Protein AF-A0A329S0Y2-F1 (afdb_monomer_lite)

Foldseek 3Di:
DVVVVVVVVVVVVVVVVVVVVVVVVVVVVVVVVVVVVVVVVVVVVVQLVVQLVVCVVVDPDSVCSSVVSVVVVVVVVVVVVVCVVVVNDDPDD

pLDDT: mean 76.43, std 8.75, range [55.62, 91.69]

Sequence (93 aa):
MSGSLVALGTYCGIFGALLAYCNLMQVGLTVVIATVAGLLVLGYALVLAGFCFIGRTLVRSPLEAPVAAIKLQLNICSTIARYVSRGFKTRFP

Structure (mmCIF, N/CA/C/O backbone):
data_AF-A0A329S0Y2-F1
#
_entry.id   AF-A0A329S0Y2-F1
#
loop_
_atom_site.group_PDB
_atom_site.id
_atom_site.type_symbol
_atom_site.label_atom_id
_atom_site.label_alt_id
_atom_site.label_comp_id
_atom_site.label_asym_id
_atom_site.label_entity_id
_atom_site.label_seq_id
_atom_site.pdbx_PDB_ins_code
_atom_site.Cartn_x
_atom_site.Cartn_y
_atom_site.Cartn_z
_atom_site.occupancy
_atom_site.B_iso_or_equiv
_atom_site.auth_seq_id
_atom_site.auth_comp_id
_atom_site.auth_asym_id
_atom_site.auth_atom_id
_atom_site.pdbx_PDB_model_num
ATOM 1 N N . MET A 1 1 ? -40.991 20.626 35.802 1.00 55.62 1 MET A N 1
ATOM 2 C CA . MET A 1 1 ? -40.319 20.936 34.516 1.00 55.62 1 MET A CA 1
ATOM 3 C C . MET A 1 1 ? -38.789 20.833 34.568 1.00 55.62 1 MET A C 1
ATOM 5 O O . MET A 1 1 ? -38.201 20.552 33.537 1.00 55.62 1 MET A O 1
ATOM 9 N N . SER A 1 2 ? -38.130 20.978 35.724 1.00 66.69 2 SER A N 1
ATOM 10 C CA . SER A 1 2 ? -36.658 20.921 35.846 1.00 66.69 2 SER A CA 1
ATOM 11 C C . SER A 1 2 ? -36.035 19.533 35.613 1.00 66.69 2 SER A C 1
ATOM 13 O O . SER A 1 2 ? -35.017 19.434 34.938 1.00 66.69 2 SER A O 1
ATOM 15 N N . GLY A 1 3 ? -36.648 18.450 36.104 1.00 70.75 3 GLY A N 1
ATOM 16 C CA . GLY A 1 3 ? -36.065 17.099 36.006 1.00 70.75 3 GLY A CA 1
ATOM 17 C C . GLY A 1 3 ? -35.920 16.556 34.577 1.00 70.75 3 GLY A C 1
ATOM 18 O O . GLY A 1 3 ? -34.968 15.844 34.280 1.00 70.75 3 GLY A O 1
ATOM 19 N N . SER A 1 4 ? -36.822 16.940 33.670 1.00 71.44 4 SER A N 1
ATOM 20 C CA . SER A 1 4 ? -36.794 16.489 32.270 1.00 71.44 4 SER A CA 1
ATOM 21 C C . SER A 1 4 ? -35.716 17.215 31.447 1.00 71.44 4 SER A C 1
ATOM 23 O O . SER A 1 4 ? -35.071 16.603 30.603 1.00 71.44 4 SER A O 1
ATOM 25 N N . LEU A 1 5 ? -35.444 18.487 31.766 1.00 74.25 5 LEU A N 1
ATOM 26 C CA . LEU A 1 5 ? -34.330 19.267 31.205 1.00 74.25 5 LEU A CA 1
ATOM 27 C C . LEU A 1 5 ? -32.965 18.736 31.661 1.00 74.25 5 LEU A C 1
ATOM 29 O O . LEU A 1 5 ? -32.048 18.629 30.851 1.00 74.25 5 LEU A O 1
ATOM 33 N N . VAL A 1 6 ? -32.845 18.359 32.938 1.00 77.25 6 VAL A N 1
ATOM 34 C CA . VAL A 1 6 ? -31.620 17.746 33.475 1.00 77.25 6 VAL A CA 1
ATOM 35 C C . VAL A 1 6 ? -31.363 16.387 32.822 1.00 77.25 6 VAL A C 1
ATOM 37 O O . VAL A 1 6 ? -30.237 16.129 32.411 1.00 77.25 6 VAL A O 1
ATOM 40 N N . ALA A 1 7 ? -32.403 15.562 32.656 1.00 78.06 7 ALA A N 1
ATOM 41 C CA . ALA A 1 7 ? -32.300 14.278 31.964 1.00 78.06 7 ALA A CA 1
ATOM 42 C C . ALA A 1 7 ? -31.889 14.439 30.488 1.00 78.06 7 ALA A C 1
ATOM 44 O O . ALA A 1 7 ? -31.014 13.729 30.003 1.00 78.06 7 ALA A O 1
ATOM 45 N N . LEU A 1 8 ? -32.468 15.408 29.771 1.00 81.56 8 LEU A N 1
ATOM 46 C CA . LEU A 1 8 ? -32.096 15.688 28.382 1.00 81.56 8 LEU A CA 1
ATOM 47 C C . LEU A 1 8 ? -30.626 16.127 28.262 1.00 81.56 8 LEU A C 1
ATOM 49 O O . LEU A 1 8 ? -29.915 15.676 27.364 1.00 81.56 8 LEU A O 1
ATOM 53 N N . GLY A 1 9 ? -30.156 16.962 29.195 1.00 82.75 9 GLY A N 1
ATOM 54 C CA . GLY A 1 9 ? -28.763 17.403 29.258 1.00 82.75 9 GLY A CA 1
ATOM 55 C C . GLY A 1 9 ? -27.780 16.253 29.487 1.00 82.75 9 GLY A C 1
ATOM 56 O O . GLY A 1 9 ? -26.764 16.172 28.795 1.00 82.75 9 GLY A O 1
ATOM 57 N N . THR A 1 10 ? -28.091 15.323 30.395 1.00 84.50 10 THR A N 1
ATOM 58 C CA . THR A 1 10 ? -27.248 14.141 30.625 1.00 84.50 10 THR A CA 1
ATOM 59 C C . THR A 1 10 ? -27.229 13.201 29.424 1.00 84.50 10 THR A C 1
ATOM 61 O O . THR A 1 10 ? -26.148 12.750 29.044 1.00 84.50 10 THR A O 1
ATOM 64 N N . TYR A 1 11 ? -28.365 12.951 28.764 1.00 86.50 11 TYR A N 1
ATOM 65 C CA . TYR A 1 11 ? -28.386 12.117 27.555 1.00 86.50 11 TYR A CA 1
ATOM 66 C C . TYR A 1 11 ? -27.586 12.735 26.403 1.00 86.50 11 TYR A C 1
ATOM 68 O O . TYR A 1 11 ? -26.792 12.031 25.777 1.00 86.50 11 TYR A O 1
ATOM 76 N N . CYS A 1 12 ? -27.722 14.043 26.160 1.00 85.00 12 CYS A N 1
ATOM 77 C CA . CYS A 1 12 ? -26.923 14.748 25.154 1.00 85.00 12 CYS A CA 1
ATOM 78 C C . CYS A 1 12 ? -25.423 14.715 25.471 1.00 85.00 12 CYS A C 1
ATOM 80 O O . CYS A 1 12 ? -24.615 14.509 24.567 1.00 85.00 12 CYS A O 1
ATOM 82 N N . GLY A 1 13 ? -25.038 14.874 26.741 1.00 84.88 13 GLY A N 1
ATOM 83 C CA . GLY A 1 13 ? -23.637 14.793 27.159 1.00 84.88 13 GLY A CA 1
ATOM 84 C C . GLY A 1 13 ? -23.021 13.416 26.899 1.00 84.88 13 GLY A C 1
ATOM 85 O O . GLY A 1 13 ? -21.931 13.322 26.337 1.00 84.88 13 GLY A O 1
ATOM 86 N N . ILE A 1 14 ? -23.745 12.343 27.238 1.00 87.56 14 ILE A N 1
ATOM 87 C CA . ILE A 1 14 ? -23.296 10.960 27.012 1.00 87.56 14 ILE A CA 1
ATOM 88 C C . ILE A 1 14 ? -23.183 10.665 25.511 1.00 87.56 14 ILE A C 1
ATOM 90 O O . ILE A 1 14 ? -22.171 10.123 25.066 1.00 87.56 14 ILE A O 1
ATOM 94 N N . PHE A 1 15 ? -24.180 11.062 24.715 1.00 83.38 15 PHE A N 1
ATOM 95 C CA . PHE A 1 15 ? -24.137 10.890 23.260 1.00 83.38 15 PHE A CA 1
ATOM 96 C C . PHE A 1 15 ? -22.997 11.679 22.611 1.00 83.38 15 PHE A C 1
ATOM 98 O O . PHE A 1 15 ? -22.312 11.153 21.736 1.00 83.38 15 PHE A O 1
ATOM 105 N N . GLY A 1 16 ? -22.754 12.914 23.057 1.00 83.12 16 GLY A N 1
ATOM 106 C CA . GLY A 1 16 ? -21.649 13.740 22.572 1.00 83.12 16 GLY A CA 1
ATOM 107 C C . GLY A 1 16 ? -20.280 13.133 22.887 1.00 83.12 16 GLY A C 1
ATOM 108 O O . GLY A 1 16 ? -19.423 13.064 22.007 1.00 83.12 16 GLY A O 1
ATOM 109 N N . ALA A 1 17 ? -20.089 12.626 24.109 1.00 85.19 17 ALA A N 1
ATOM 110 C CA . ALA A 1 17 ? -18.859 11.942 24.504 1.00 85.19 17 ALA A CA 1
ATOM 111 C C . ALA A 1 17 ? -18.625 10.660 23.685 1.00 85.19 17 ALA A C 1
ATOM 113 O O . ALA A 1 17 ? -17.506 10.409 23.235 1.00 85.19 17 ALA A O 1
ATOM 114 N N . LEU A 1 18 ? -19.685 9.884 23.434 1.00 84.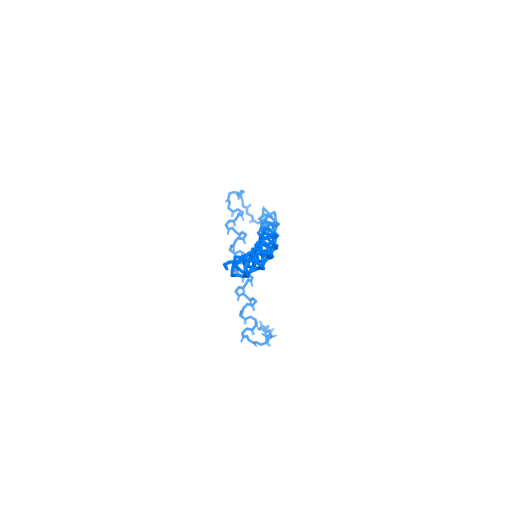00 18 LEU A N 1
ATOM 115 C CA . LEU A 1 18 ? -19.614 8.682 22.607 1.00 84.00 18 LEU A CA 1
ATOM 116 C C . LEU A 1 18 ? -19.257 9.017 21.151 1.00 84.00 18 LEU A C 1
ATOM 118 O O . LEU A 1 18 ? -18.375 8.379 20.580 1.00 84.00 18 LEU A O 1
ATOM 122 N N . LEU A 1 19 ? -19.871 10.052 20.567 1.00 80.31 19 LEU A N 1
ATOM 123 C CA . LEU A 1 19 ? -19.534 10.513 19.216 1.00 80.31 19 LEU A CA 1
ATOM 124 C C . LEU A 1 19 ? -18.080 10.984 19.115 1.00 80.31 19 LEU A C 1
ATOM 126 O O . LEU A 1 19 ? -17.397 10.652 18.148 1.00 80.31 19 LEU A O 1
ATOM 130 N N . ALA A 1 20 ? -17.596 11.739 20.104 1.00 78.88 20 ALA A N 1
ATOM 131 C CA . ALA A 1 20 ? -16.213 12.205 20.141 1.00 78.88 20 ALA A CA 1
ATOM 132 C C . ALA A 1 20 ? -15.224 11.031 20.213 1.00 78.88 20 ALA A C 1
ATOM 134 O O . ALA A 1 20 ? -14.232 11.019 19.484 1.00 78.88 20 ALA A O 1
ATOM 135 N N . TYR A 1 21 ? -15.527 10.014 21.026 1.00 79.62 21 TYR A N 1
ATOM 136 C CA . TYR A 1 21 ? -14.739 8.785 21.112 1.00 79.62 21 TYR A CA 1
ATOM 137 C C . TYR A 1 21 ? -14.731 8.003 19.790 1.00 79.62 21 TYR A C 1
ATOM 139 O O . TYR A 1 21 ? -13.668 7.601 19.316 1.00 79.62 21 TYR A O 1
ATOM 147 N N . CYS A 1 22 ? -15.893 7.836 19.151 1.00 76.81 22 CYS A N 1
ATOM 148 C CA . CYS A 1 22 ? -15.995 7.185 17.844 1.00 76.81 22 CYS A CA 1
ATOM 149 C C . CYS A 1 22 ? -15.209 7.938 16.761 1.00 76.81 22 CYS A C 1
ATOM 151 O O . CYS A 1 22 ? -14.512 7.303 15.974 1.00 76.81 22 CYS A O 1
ATOM 153 N N . ASN A 1 23 ? -15.254 9.273 16.752 1.00 78.75 23 ASN A N 1
ATOM 154 C CA . ASN A 1 23 ? -14.462 10.088 15.828 1.00 78.75 23 ASN A CA 1
ATOM 155 C C . ASN A 1 23 ? -12.957 9.922 16.069 1.00 78.75 23 ASN A C 1
ATOM 157 O O . ASN A 1 23 ? -12.200 9.757 15.118 1.00 78.75 23 ASN A O 1
ATOM 161 N N . LEU A 1 24 ? -12.518 9.907 17.331 1.00 76.69 24 LEU A N 1
ATOM 162 C CA . LEU A 1 24 ? -11.123 9.639 17.696 1.00 76.69 24 LEU A CA 1
ATOM 163 C C . LEU A 1 24 ? -10.657 8.265 17.197 1.00 76.69 24 LEU A C 1
ATOM 165 O O . LEU A 1 24 ? -9.573 8.153 16.625 1.00 76.69 24 LEU A O 1
ATOM 169 N N . MET A 1 25 ? -11.494 7.236 17.347 1.00 76.69 25 MET A N 1
ATOM 170 C CA . MET A 1 25 ? -11.214 5.896 16.825 1.00 76.69 25 MET A CA 1
ATOM 171 C C . MET A 1 25 ? -11.200 5.851 15.296 1.00 76.69 25 MET A C 1
ATOM 173 O O . MET A 1 25 ? -10.343 5.192 14.712 1.00 76.69 25 MET A O 1
ATOM 177 N N . GLN A 1 26 ? -12.099 6.575 14.630 1.00 79.38 26 GLN A N 1
ATOM 178 C CA . GLN A 1 26 ? -12.137 6.661 13.172 1.00 79.38 26 GLN A CA 1
ATOM 179 C C . GLN A 1 26 ? -10.908 7.395 12.617 1.00 79.38 26 GLN A C 1
ATOM 181 O O . GLN A 1 26 ? -10.315 6.944 11.635 1.00 79.38 26 GLN A O 1
ATOM 186 N N . VAL A 1 27 ? -10.467 8.476 13.264 1.00 80.00 27 VAL A N 1
ATOM 187 C CA . VAL A 1 27 ? -9.215 9.171 12.927 1.00 80.00 27 VAL A CA 1
ATOM 188 C C . VAL A 1 27 ? -8.013 8.254 13.162 1.00 80.00 27 VAL A C 1
ATOM 190 O O . VAL A 1 27 ? -7.169 8.117 12.283 1.00 80.00 27 VAL A O 1
ATOM 193 N N . GLY A 1 28 ? -7.956 7.546 14.293 1.00 77.50 28 GLY A N 1
ATOM 194 C CA . GLY A 1 28 ? -6.895 6.570 14.555 1.00 77.50 28 GLY A CA 1
ATOM 195 C C . GLY A 1 28 ? -6.835 5.470 13.490 1.00 77.50 28 GLY A C 1
ATOM 196 O O . GLY A 1 28 ? -5.777 5.210 12.920 1.00 77.50 28 GLY A O 1
ATOM 197 N N . LEU A 1 29 ? -7.981 4.873 13.157 1.00 79.81 29 LEU A N 1
ATOM 198 C CA . LEU A 1 29 ? -8.082 3.824 12.144 1.00 79.81 29 LEU A CA 1
ATOM 199 C C . LEU A 1 29 ? -7.679 4.330 10.754 1.00 79.81 29 LEU A C 1
ATOM 201 O O . LEU A 1 29 ? -6.923 3.665 10.052 1.00 79.81 29 LEU A O 1
ATOM 205 N N . THR A 1 30 ? -8.157 5.509 10.353 1.00 82.31 30 THR A N 1
ATOM 206 C CA . THR A 1 30 ? -7.815 6.102 9.050 1.00 82.31 30 THR A CA 1
ATOM 207 C C . THR A 1 30 ? -6.332 6.429 8.943 1.00 82.31 30 THR A C 1
ATOM 209 O O . THR A 1 30 ? -5.733 6.142 7.908 1.00 82.31 30 THR A O 1
ATOM 212 N N . VAL A 1 31 ? -5.708 6.937 10.009 1.00 85.19 31 VAL A N 1
ATOM 213 C CA . VAL A 1 31 ? -4.256 7.161 10.061 1.00 85.19 31 VAL A CA 1
ATOM 214 C C . VAL A 1 31 ? -3.497 5.840 9.935 1.00 85.19 31 VAL A C 1
ATOM 216 O O . VAL A 1 31 ? -2.555 5.749 9.148 1.00 85.19 31 VAL A O 1
ATOM 219 N N . VAL A 1 32 ? -3.913 4.789 10.646 1.00 83.69 32 VAL A N 1
ATOM 220 C CA . VAL A 1 32 ? -3.281 3.463 10.541 1.00 83.69 32 VAL A CA 1
ATOM 221 C C . VAL A 1 32 ? -3.415 2.900 9.124 1.00 83.69 32 VAL A C 1
ATOM 223 O O . VAL A 1 32 ? -2.429 2.460 8.541 1.00 83.69 32 VAL A O 1
ATOM 226 N N . ILE A 1 33 ? -4.601 2.963 8.518 1.00 87.50 33 ILE A N 1
ATOM 227 C CA . ILE A 1 33 ? -4.805 2.481 7.145 1.00 87.50 33 ILE A CA 1
ATOM 228 C C . ILE A 1 33 ? -3.956 3.289 6.157 1.00 87.50 33 ILE A C 1
ATOM 230 O O . ILE A 1 33 ? -3.295 2.701 5.304 1.00 87.50 33 ILE A O 1
ATOM 234 N N . ALA A 1 34 ? -3.935 4.618 6.278 1.00 87.75 34 ALA A N 1
ATOM 235 C CA . ALA A 1 34 ? -3.174 5.485 5.384 1.00 87.75 34 ALA A CA 1
ATOM 236 C C . ALA A 1 34 ? -1.661 5.257 5.507 1.00 87.75 34 ALA A C 1
ATOM 238 O O . ALA A 1 34 ? -0.963 5.196 4.497 1.00 87.75 34 ALA A O 1
ATOM 239 N N . THR A 1 35 ? -1.152 5.087 6.729 1.00 88.31 35 THR A N 1
ATOM 240 C CA . THR A 1 35 ? 0.270 4.800 6.973 1.00 88.31 35 THR A CA 1
ATOM 241 C C . THR A 1 35 ? 0.663 3.431 6.433 1.00 88.31 35 THR A C 1
ATOM 243 O O . THR A 1 35 ? 1.658 3.329 5.719 1.00 88.31 35 THR A O 1
ATOM 246 N N . VAL A 1 36 ? -0.139 2.393 6.683 1.00 91.25 36 VAL A N 1
ATOM 247 C CA . VAL A 1 36 ? 0.094 1.050 6.136 1.00 91.25 36 VAL A CA 1
ATOM 248 C C . VAL A 1 36 ? 0.046 1.073 4.607 1.00 91.25 36 VAL A C 1
ATOM 250 O O . VAL A 1 36 ? 0.981 0.600 3.964 1.00 91.25 36 VAL A O 1
ATOM 253 N N . ALA A 1 37 ? -0.982 1.676 4.006 1.00 89.69 37 ALA A N 1
ATOM 254 C CA . ALA A 1 37 ? -1.087 1.807 2.554 1.00 89.69 37 ALA A CA 1
ATOM 255 C C . ALA A 1 37 ? 0.103 2.583 1.962 1.00 89.69 37 ALA A C 1
ATOM 257 O O . ALA A 1 37 ? 0.680 2.155 0.964 1.00 89.69 37 ALA A O 1
ATOM 258 N N . GLY A 1 38 ? 0.520 3.677 2.606 1.00 91.12 38 GLY A N 1
ATOM 259 C CA . GLY A 1 38 ? 1.695 4.454 2.214 1.00 91.12 38 GLY A CA 1
ATOM 260 C C . GLY A 1 38 ? 2.986 3.633 2.253 1.00 91.12 38 GLY A C 1
ATOM 261 O O . GLY A 1 38 ? 3.758 3.664 1.296 1.00 91.12 38 GLY A O 1
ATOM 262 N N . LEU A 1 39 ? 3.194 2.842 3.310 1.00 91.69 39 LEU A N 1
ATOM 263 C CA . LEU A 1 39 ? 4.338 1.934 3.429 1.00 91.69 39 LEU A CA 1
ATOM 264 C C . LEU A 1 39 ? 4.325 0.843 2.353 1.00 91.69 39 LEU A C 1
ATOM 266 O O . LEU A 1 39 ? 5.369 0.556 1.771 1.00 91.69 39 LEU A O 1
ATOM 270 N N . LEU A 1 40 ? 3.159 0.266 2.049 1.00 88.38 40 LEU A N 1
ATOM 271 C CA . LEU A 1 40 ? 3.011 -0.711 0.968 1.00 88.38 40 LEU A CA 1
ATOM 272 C C . LEU A 1 40 ? 3.366 -0.107 -0.396 1.00 88.38 40 LEU A C 1
ATOM 274 O O . LEU A 1 40 ? 4.116 -0.716 -1.158 1.00 88.38 40 LEU A O 1
ATOM 278 N N . VAL A 1 41 ? 2.867 1.096 -0.694 1.00 87.62 41 VAL A N 1
ATOM 279 C CA . VAL A 1 41 ? 3.153 1.793 -1.956 1.00 87.62 41 VAL A CA 1
ATOM 280 C C . VAL A 1 41 ? 4.638 2.142 -2.066 1.00 87.62 41 VAL A C 1
ATOM 282 O O . VAL A 1 41 ? 5.248 1.879 -3.103 1.00 87.62 41 VAL A O 1
ATOM 285 N N . LEU A 1 42 ? 5.243 2.674 -1.000 1.00 87.25 42 LEU A N 1
ATOM 286 C CA . LEU A 1 42 ? 6.678 2.972 -0.960 1.00 87.25 42 LEU A CA 1
ATOM 287 C C . LEU A 1 42 ? 7.526 1.709 -1.124 1.00 87.25 42 LEU A C 1
ATOM 289 O O . LEU A 1 42 ? 8.465 1.702 -1.918 1.00 87.25 42 LEU A O 1
ATOM 293 N N . GLY A 1 43 ? 7.176 0.631 -0.421 1.00 87.25 43 GLY A N 1
ATOM 294 C CA . GLY A 1 43 ? 7.848 -0.660 -0.542 1.00 87.25 43 GLY A CA 1
ATOM 295 C C . GLY A 1 43 ? 7.778 -1.204 -1.967 1.00 87.25 43 GLY A C 1
ATOM 296 O O . GLY A 1 43 ? 8.798 -1.600 -2.529 1.00 87.25 43 GLY A O 1
ATOM 297 N N . TYR A 1 44 ? 6.603 -1.150 -2.595 1.00 79.56 44 TYR A N 1
ATOM 298 C CA . TYR A 1 44 ? 6.439 -1.554 -3.989 1.00 79.56 44 TYR A CA 1
ATOM 299 C C . TYR A 1 44 ? 7.275 -0.692 -4.947 1.00 79.56 44 TYR A C 1
ATOM 301 O O . TYR A 1 44 ? 7.956 -1.233 -5.820 1.00 79.56 44 TYR A O 1
ATOM 309 N N . ALA A 1 45 ? 7.283 0.632 -4.765 1.00 78.62 45 ALA A N 1
ATOM 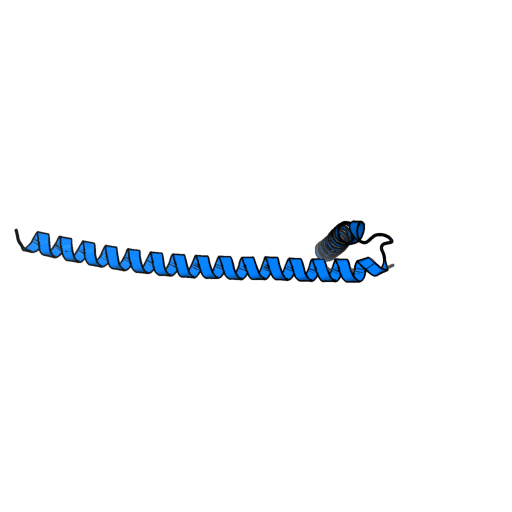310 C CA . ALA A 1 45 ? 8.074 1.548 -5.583 1.00 78.62 45 ALA A CA 1
ATOM 311 C C . ALA A 1 45 ? 9.585 1.285 -5.459 1.00 78.62 45 ALA A C 1
ATOM 313 O O . ALA A 1 45 ? 10.287 1.273 -6.468 1.00 78.62 45 ALA A O 1
ATOM 314 N N . LEU A 1 46 ? 10.078 1.011 -4.246 1.00 82.69 46 LEU A N 1
ATOM 315 C CA . LEU A 1 46 ? 11.469 0.627 -3.983 1.00 82.69 46 LEU A CA 1
ATOM 316 C C . LEU A 1 46 ? 11.841 -0.688 -4.671 1.00 82.69 46 LEU A C 1
ATOM 318 O O . LEU A 1 46 ? 12.880 -0.770 -5.325 1.00 82.69 46 LEU A O 1
ATOM 322 N N . VAL A 1 47 ? 10.985 -1.706 -4.564 1.00 80.94 47 VAL A N 1
ATOM 323 C CA . VAL A 1 47 ? 11.195 -2.996 -5.231 1.00 80.94 47 VAL A CA 1
ATOM 324 C C . VAL A 1 47 ? 11.222 -2.808 -6.748 1.00 80.94 47 VAL A C 1
ATOM 326 O O . VAL A 1 47 ? 12.137 -3.297 -7.407 1.00 80.94 47 VAL A O 1
ATOM 329 N N . LEU A 1 48 ? 10.272 -2.054 -7.307 1.00 75.75 48 LEU A N 1
ATOM 330 C CA . LEU A 1 48 ? 10.236 -1.736 -8.733 1.00 75.75 48 LEU A CA 1
ATOM 331 C C . LEU A 1 48 ? 11.500 -0.985 -9.175 1.00 75.75 48 LEU A C 1
ATOM 333 O O . LEU A 1 48 ? 12.096 -1.348 -10.185 1.00 75.75 48 LEU A O 1
ATOM 337 N N . ALA A 1 49 ? 11.952 0.007 -8.405 1.00 73.69 49 ALA A N 1
ATOM 338 C CA . ALA A 1 49 ? 13.190 0.731 -8.678 1.00 73.69 49 ALA A CA 1
ATOM 339 C C . ALA A 1 49 ? 14.418 -0.195 -8.646 1.00 73.69 49 ALA A C 1
ATOM 341 O O . ALA A 1 49 ? 15.265 -0.113 -9.536 1.00 73.69 49 ALA A O 1
ATOM 342 N N . GLY A 1 50 ? 14.488 -1.121 -7.684 1.00 75.81 50 GLY A N 1
ATOM 343 C CA . GLY A 1 50 ? 15.529 -2.148 -7.619 1.00 75.81 50 GLY A CA 1
ATOM 344 C C . GLY A 1 50 ? 15.525 -3.065 -8.845 1.00 75.81 50 GLY A C 1
ATOM 345 O O . GLY A 1 50 ? 16.571 -3.294 -9.453 1.00 75.81 50 GLY A O 1
ATOM 346 N N . PHE A 1 51 ? 14.349 -3.525 -9.279 1.00 72.44 51 PHE A N 1
ATOM 347 C CA . PHE A 1 51 ? 14.214 -4.322 -10.501 1.00 72.44 51 PHE A CA 1
ATOM 348 C C . PHE A 1 51 ? 14.575 -3.534 -11.765 1.00 72.44 51 PHE A C 1
ATOM 350 O O . PHE A 1 51 ? 15.237 -4.085 -12.643 1.00 72.44 51 PHE A O 1
ATOM 357 N N . CYS A 1 52 ? 14.213 -2.253 -11.858 1.00 71.06 52 CYS A N 1
ATOM 358 C CA . CYS A 1 52 ? 14.651 -1.373 -12.943 1.00 71.06 52 CYS A CA 1
ATOM 359 C C . CYS A 1 52 ? 16.174 -1.198 -12.950 1.00 71.06 52 CYS A C 1
ATOM 361 O O . CYS A 1 52 ? 16.785 -1.207 -14.017 1.00 71.06 52 CYS A O 1
ATOM 363 N N . PHE A 1 53 ? 16.798 -1.060 -11.776 1.00 72.00 53 PHE A N 1
ATOM 364 C CA . PHE A 1 53 ? 18.247 -0.919 -11.646 1.00 72.00 53 PHE A CA 1
ATOM 365 C C . PHE A 1 53 ? 18.985 -2.184 -12.101 1.00 72.00 53 PHE A C 1
ATOM 367 O O . PHE A 1 53 ? 19.912 -2.092 -12.903 1.00 72.00 53 PHE A O 1
ATOM 374 N N . ILE A 1 54 ? 18.533 -3.365 -11.670 1.00 69.75 54 ILE A N 1
ATOM 375 C CA . ILE A 1 54 ? 19.084 -4.652 -12.124 1.00 69.75 54 ILE A CA 1
ATOM 376 C C . ILE A 1 54 ? 18.837 -4.828 -13.629 1.00 69.75 54 ILE A C 1
ATOM 378 O O . ILE A 1 54 ? 19.759 -5.129 -14.388 1.00 69.75 54 ILE A O 1
ATOM 382 N N . GLY A 1 55 ? 17.608 -4.562 -14.078 1.00 63.44 55 GLY A N 1
ATOM 383 C CA . GLY A 1 55 ? 17.192 -4.647 -15.475 1.00 63.44 55 GLY A CA 1
ATOM 384 C C . GLY A 1 55 ? 17.954 -3.701 -16.402 1.00 63.44 55 GLY A C 1
ATOM 385 O O . GLY A 1 55 ? 18.127 -4.020 -17.572 1.00 63.44 55 GLY A O 1
ATOM 386 N N . ARG A 1 56 ? 18.509 -2.594 -15.895 1.00 62.66 56 ARG A N 1
ATOM 387 C CA . ARG A 1 56 ? 19.371 -1.690 -16.672 1.00 62.66 56 ARG A CA 1
ATOM 388 C C . ARG A 1 56 ? 20.596 -2.397 -17.258 1.00 62.66 56 ARG A C 1
ATOM 390 O O . ARG A 1 56 ? 21.081 -1.977 -18.300 1.00 62.66 56 ARG A O 1
ATOM 397 N N . THR A 1 57 ? 21.078 -3.469 -16.629 1.00 63.84 57 THR A N 1
ATOM 398 C CA . THR A 1 57 ? 22.185 -4.274 -17.176 1.00 63.84 57 THR A CA 1
ATOM 399 C C . THR A 1 57 ? 21.747 -5.205 -18.313 1.00 63.84 57 THR A C 1
ATOM 401 O O . THR A 1 57 ? 22.579 -5.625 -19.111 1.00 63.84 57 THR A O 1
ATOM 404 N N . LEU A 1 58 ? 20.44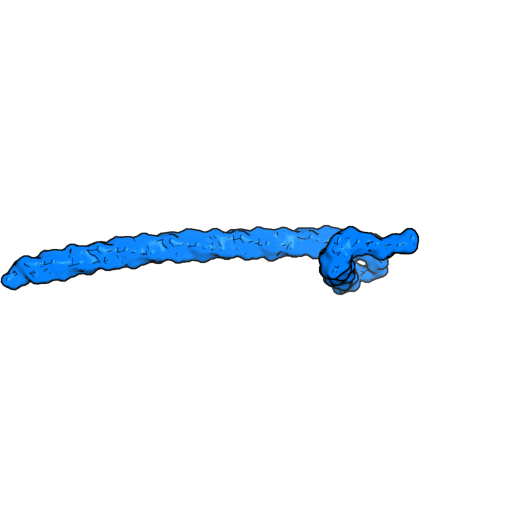5 -5.492 -18.424 1.00 59.56 58 LEU A N 1
ATOM 405 C CA . LEU A 1 58 ? 19.865 -6.368 -19.445 1.00 59.56 58 LEU A CA 1
ATOM 406 C C . LEU A 1 58 ? 19.251 -5.610 -20.632 1.00 59.56 58 LEU A C 1
ATOM 408 O O . LEU A 1 58 ? 18.936 -6.232 -21.645 1.00 59.56 58 LEU A O 1
ATOM 412 N N . VAL A 1 59 ? 19.044 -4.295 -20.524 1.00 60.41 59 VAL A N 1
ATOM 413 C CA . VAL A 1 59 ? 18.255 -3.520 -21.492 1.00 60.41 59 VAL A CA 1
ATOM 414 C C . VAL A 1 59 ? 19.103 -2.418 -22.129 1.00 60.41 59 VAL A C 1
ATOM 416 O O . VAL A 1 59 ? 19.834 -1.699 -21.454 1.00 60.41 59 VAL A O 1
ATOM 419 N N . ARG A 1 60 ? 18.997 -2.274 -23.456 1.00 64.19 60 ARG A N 1
ATOM 420 C CA . ARG A 1 60 ? 19.814 -1.355 -24.272 1.00 64.19 60 ARG A CA 1
ATOM 421 C C . ARG A 1 60 ? 19.402 0.118 -24.135 1.00 64.19 60 ARG A C 1
ATOM 423 O O . ARG A 1 60 ? 20.199 0.996 -24.453 1.00 64.19 60 ARG A O 1
ATOM 430 N N . SER A 1 61 ? 18.178 0.385 -23.670 1.00 61.12 61 SER A N 1
ATOM 431 C CA . SER A 1 61 ? 17.604 1.725 -23.503 1.00 61.12 61 SER A CA 1
ATOM 432 C C . SER A 1 61 ? 16.971 1.903 -22.110 1.00 61.12 61 SER A C 1
ATOM 434 O O . SER A 1 61 ? 16.189 1.053 -21.679 1.00 61.12 61 SER A O 1
ATOM 436 N N . PRO A 1 62 ? 17.245 3.011 -21.391 1.00 60.28 62 PRO A N 1
ATOM 437 C CA . PRO A 1 62 ? 16.725 3.247 -20.038 1.00 60.28 62 PRO A CA 1
ATOM 438 C C . PRO A 1 62 ? 15.200 3.431 -19.984 1.00 60.28 62 PRO A C 1
ATOM 440 O O . PRO A 1 62 ? 14.600 3.232 -18.932 1.00 60.28 62 PRO A O 1
ATOM 443 N N . LEU A 1 63 ? 14.565 3.773 -21.109 1.00 63.66 63 LEU A N 1
ATOM 444 C CA . LEU A 1 63 ? 13.110 3.928 -21.226 1.00 63.66 63 LEU A CA 1
ATOM 445 C C . LEU A 1 63 ? 12.363 2.584 -21.231 1.00 63.66 63 LEU A C 1
ATOM 447 O O . LEU A 1 63 ? 11.191 2.526 -20.871 1.00 63.66 63 LEU A O 1
ATOM 451 N N . GLU A 1 64 ? 13.039 1.494 -21.594 1.00 65.38 64 GLU A N 1
ATOM 452 C CA . GLU A 1 64 ? 12.459 0.145 -21.626 1.00 65.38 64 GLU A CA 1
ATOM 453 C C . GLU A 1 64 ? 12.618 -0.599 -20.289 1.00 65.38 64 GLU A C 1
ATOM 455 O O . GLU A 1 64 ? 11.904 -1.569 -20.025 1.00 65.38 64 GLU A O 1
ATOM 460 N N . ALA A 1 65 ? 13.513 -0.124 -19.415 1.00 64.31 65 ALA A N 1
ATOM 461 C CA . ALA A 1 65 ? 13.780 -0.699 -18.098 1.00 64.31 65 ALA A CA 1
ATOM 462 C C . ALA A 1 65 ? 12.525 -0.889 -17.214 1.00 64.31 65 ALA A C 1
ATOM 464 O O . ALA A 1 65 ? 12.378 -1.982 -16.662 1.00 64.31 65 ALA A O 1
ATOM 465 N N . PRO A 1 66 ? 11.583 0.075 -17.094 1.00 63.19 66 PRO A N 1
ATOM 466 C CA . PRO A 1 66 ? 10.379 -0.128 -16.283 1.00 63.19 66 PRO A CA 1
ATOM 467 C C . PRO A 1 66 ? 9.428 -1.173 -16.874 1.00 63.19 66 PRO A C 1
ATOM 469 O O . PRO A 1 66 ? 8.853 -1.974 -16.139 1.00 63.19 66 PRO A O 1
ATOM 472 N N . VAL A 1 67 ? 9.298 -1.231 -18.201 1.00 68.88 67 VAL A N 1
ATOM 473 C CA . VAL A 1 67 ? 8.453 -2.230 -18.875 1.00 68.88 67 VAL A CA 1
ATOM 474 C C . VAL A 1 67 ? 9.047 -3.630 -18.710 1.00 68.88 67 VAL A C 1
ATOM 476 O O . VAL A 1 67 ? 8.320 -4.590 -18.443 1.00 68.88 67 VAL A O 1
ATOM 479 N N . ALA A 1 68 ? 10.371 -3.751 -18.826 1.00 66.31 68 ALA A N 1
ATOM 480 C CA . ALA A 1 68 ? 11.087 -4.996 -18.580 1.00 66.31 68 ALA A CA 1
ATOM 481 C C . ALA A 1 68 ? 10.968 -5.445 -17.113 1.00 66.31 68 ALA A C 1
ATOM 483 O O . ALA A 1 68 ? 10.711 -6.621 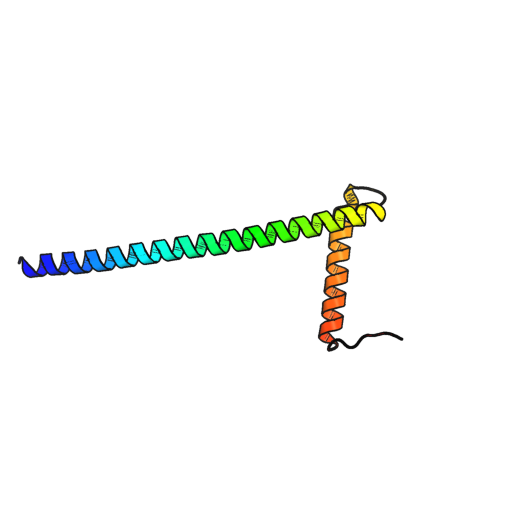-16.862 1.00 66.31 68 ALA A O 1
ATOM 484 N N . ALA A 1 69 ? 11.071 -4.519 -16.154 1.00 69.56 69 ALA A N 1
ATOM 485 C CA . ALA A 1 69 ? 10.909 -4.805 -14.729 1.00 69.56 69 ALA A CA 1
ATOM 486 C C . ALA A 1 69 ? 9.501 -5.327 -14.395 1.00 69.56 69 ALA A C 1
ATOM 488 O O . ALA A 1 69 ? 9.379 -6.364 -13.744 1.00 69.56 69 ALA A O 1
ATOM 489 N N . ILE A 1 70 ? 8.443 -4.683 -14.905 1.00 71.75 70 ILE A N 1
ATOM 490 C CA . ILE A 1 70 ? 7.052 -5.134 -14.709 1.00 71.75 70 ILE A CA 1
ATOM 491 C C . ILE A 1 70 ? 6.843 -6.529 -15.314 1.00 71.75 70 ILE A C 1
ATOM 493 O O . ILE A 1 70 ? 6.263 -7.408 -14.674 1.00 71.75 70 ILE A O 1
ATOM 497 N N . LYS A 1 71 ? 7.351 -6.771 -16.531 1.00 74.25 71 LYS A N 1
ATOM 498 C CA . LYS A 1 71 ? 7.283 -8.100 -17.162 1.00 74.25 71 LYS A CA 1
ATOM 499 C C . LYS A 1 71 ? 8.007 -9.159 -16.333 1.00 74.25 71 LYS A C 1
ATOM 501 O O . LYS A 1 71 ? 7.485 -10.262 -16.180 1.00 74.25 71 LYS A O 1
ATOM 506 N N . LEU A 1 72 ? 9.177 -8.834 -15.781 1.00 71.69 72 LEU A N 1
ATOM 507 C CA . LEU A 1 72 ? 9.947 -9.746 -14.937 1.00 71.69 72 LEU A CA 1
ATOM 508 C C . LEU A 1 72 ? 9.190 -10.079 -13.643 1.00 71.69 72 LEU A C 1
ATOM 510 O O . LEU A 1 72 ? 9.069 -11.252 -13.295 1.00 71.69 72 LEU A O 1
ATOM 514 N N . GLN A 1 73 ? 8.614 -9.074 -12.978 1.00 75.56 73 GLN A N 1
ATOM 515 C CA . GLN A 1 73 ? 7.797 -9.257 -11.774 1.00 75.56 73 GLN A CA 1
ATOM 516 C C . GLN A 1 73 ? 6.570 -10.138 -12.039 1.00 75.56 73 GLN A C 1
ATOM 518 O O . GLN A 1 73 ? 6.323 -11.085 -11.294 1.00 75.56 73 GLN A O 1
ATOM 523 N N . LEU A 1 74 ? 5.836 -9.891 -13.130 1.00 77.44 74 LEU A N 1
ATOM 524 C CA . LEU A 1 74 ? 4.693 -10.721 -13.526 1.00 77.44 74 LEU A CA 1
ATOM 525 C C . LEU A 1 74 ? 5.112 -12.164 -13.826 1.00 77.44 74 LEU A C 1
ATOM 527 O O . LEU A 1 74 ? 4.421 -13.103 -13.426 1.00 77.44 74 LEU A O 1
ATOM 531 N N . ASN A 1 75 ? 6.254 -12.359 -14.487 1.00 79.06 75 ASN A N 1
ATOM 532 C CA . ASN A 1 75 ? 6.747 -13.691 -14.816 1.00 79.06 75 ASN A CA 1
ATOM 533 C C . ASN A 1 75 ? 7.140 -14.476 -13.551 1.00 79.06 75 ASN A C 1
ATOM 535 O O . ASN A 1 75 ? 6.735 -15.632 -13.390 1.00 79.06 75 ASN A O 1
ATOM 539 N N . ILE A 1 76 ? 7.831 -13.829 -12.604 1.00 79.25 76 ILE A N 1
ATOM 540 C CA . ILE A 1 76 ? 8.164 -14.400 -11.290 1.00 79.25 76 ILE A CA 1
ATOM 541 C C . ILE A 1 76 ? 6.884 -14.751 -10.521 1.00 79.25 76 ILE A C 1
ATOM 543 O O . ILE A 1 76 ? 6.729 -15.894 -10.092 1.00 79.25 76 ILE A O 1
ATOM 547 N N . CYS A 1 77 ? 5.926 -13.824 -10.419 1.00 80.19 77 CYS A N 1
ATOM 548 C CA . CYS A 1 77 ? 4.639 -14.074 -9.765 1.00 80.19 77 CYS A CA 1
ATOM 549 C C . CYS A 1 77 ? 3.889 -15.253 -10.392 1.00 80.19 77 CYS A C 1
ATOM 551 O O . CYS A 1 77 ? 3.403 -16.126 -9.677 1.00 80.19 77 CYS A O 1
ATOM 553 N N . SER A 1 78 ? 3.831 -15.328 -11.724 1.00 77.19 78 SER A N 1
ATOM 554 C CA . SER A 1 78 ? 3.168 -16.433 -12.424 1.00 77.19 78 SER A CA 1
ATOM 555 C C . SER A 1 78 ? 3.855 -17.780 -12.174 1.00 77.19 78 SER A C 1
ATOM 557 O O . SER A 1 78 ? 3.190 -18.810 -12.044 1.00 77.19 78 SER A O 1
ATOM 559 N N . THR A 1 79 ? 5.185 -17.771 -12.049 1.00 78.25 79 THR A N 1
ATOM 560 C CA . THR A 1 79 ? 5.988 -18.962 -11.762 1.00 78.25 79 THR A CA 1
ATOM 561 C C . THR A 1 79 ? 5.738 -19.442 -10.339 1.00 78.25 79 THR A C 1
ATOM 563 O O . THR A 1 79 ? 5.481 -20.628 -10.139 1.00 78.25 79 THR A O 1
ATOM 566 N N . ILE A 1 80 ? 5.714 -18.527 -9.367 1.00 79.88 80 ILE A N 1
ATOM 567 C CA . ILE A 1 80 ? 5.379 -18.829 -7.972 1.00 79.88 80 ILE A CA 1
ATOM 568 C C . ILE A 1 80 ? 3.941 -19.347 -7.873 1.00 79.88 80 ILE A C 1
ATOM 570 O O . ILE A 1 80 ? 3.716 -20.391 -7.272 1.00 79.88 80 ILE A O 1
ATOM 574 N N . ALA A 1 81 ? 2.970 -18.701 -8.523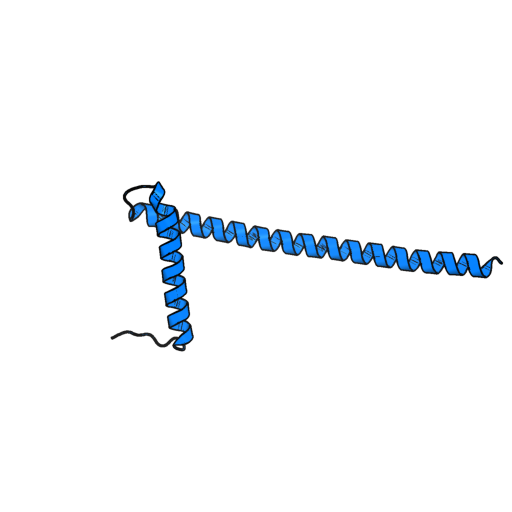 1.00 80.00 81 ALA A N 1
ATOM 575 C CA . ALA A 1 81 ? 1.578 -19.155 -8.531 1.00 80.00 81 ALA A CA 1
ATOM 576 C C . ALA A 1 81 ? 1.434 -20.563 -9.139 1.00 80.00 81 ALA A C 1
ATOM 578 O O . ALA A 1 81 ? 0.727 -21.421 -8.604 1.00 80.00 81 ALA A O 1
ATOM 579 N N . ARG A 1 82 ? 2.157 -20.852 -10.229 1.00 80.94 82 ARG A N 1
ATOM 580 C CA . ARG A 1 82 ? 2.243 -22.206 -10.799 1.00 80.94 82 ARG A CA 1
ATOM 581 C C . ARG A 1 82 ? 2.940 -23.202 -9.877 1.00 80.94 82 ARG A C 1
ATOM 583 O O . ARG A 1 82 ? 2.583 -24.373 -9.890 1.00 80.94 82 ARG A O 1
ATOM 590 N N . TYR A 1 83 ? 3.933 -22.773 -9.112 1.00 79.75 83 TYR A N 1
ATOM 591 C CA . TYR A 1 83 ? 4.644 -23.627 -8.166 1.00 79.75 83 TYR A CA 1
ATOM 592 C C . TYR A 1 83 ? 3.768 -23.978 -6.956 1.00 79.75 83 TYR A C 1
ATOM 594 O O . TYR A 1 83 ? 3.646 -25.148 -6.597 1.00 79.75 83 TYR A O 1
ATOM 602 N N . VAL A 1 84 ? 3.067 -22.988 -6.402 1.00 81.44 84 VAL A N 1
ATOM 603 C CA . VAL A 1 84 ? 2.117 -23.154 -5.294 1.00 81.44 84 VAL A CA 1
ATOM 604 C C . VAL A 1 84 ? 0.919 -24.003 -5.716 1.00 81.44 84 VAL A C 1
ATOM 606 O O . VAL A 1 84 ? 0.576 -24.951 -5.019 1.00 81.44 84 VAL A O 1
ATOM 609 N N . SER A 1 85 ? 0.322 -23.747 -6.886 1.00 80.38 85 SER A N 1
ATOM 610 C CA . SER A 1 85 ? -0.794 -24.566 -7.403 1.00 80.38 85 SER A CA 1
ATOM 611 C C . SER A 1 85 ? -0.411 -26.022 -7.685 1.00 80.38 85 SER A C 1
ATOM 613 O O . SER A 1 85 ? -1.275 -26.892 -7.721 1.00 80.38 85 SER A O 1
ATOM 615 N N . ARG A 1 86 ? 0.883 -26.316 -7.842 1.00 77.88 86 ARG A N 1
ATOM 616 C CA . ARG A 1 86 ? 1.413 -27.685 -7.943 1.00 77.88 86 ARG A CA 1
ATOM 617 C C . ARG A 1 86 ? 1.775 -28.293 -6.585 1.00 77.88 86 ARG A C 1
ATOM 619 O O . ARG A 1 86 ? 2.334 -29.387 -6.550 1.00 77.88 86 ARG A O 1
ATOM 626 N N . GLY A 1 87 ? 1.490 -27.602 -5.482 1.00 81.88 87 GLY A N 1
ATOM 627 C CA . GLY A 1 87 ? 1.815 -28.047 -4.130 1.00 81.88 87 GLY A CA 1
ATOM 628 C C . GLY A 1 87 ? 3.316 -28.062 -3.857 1.00 81.88 87 GLY A C 1
ATOM 629 O O . GLY A 1 87 ? 3.806 -29.010 -3.254 1.00 81.88 87 GLY A O 1
ATOM 630 N N . PHE A 1 88 ? 4.053 -27.061 -4.352 1.00 76.88 88 PHE A N 1
ATOM 631 C CA . PHE A 1 88 ? 5.513 -26.957 -4.208 1.00 76.88 88 PHE A CA 1
ATOM 632 C C . PHE A 1 88 ? 6.292 -28.123 -4.839 1.00 76.88 88 PHE A C 1
ATOM 634 O O . PHE A 1 88 ? 7.479 -28.303 -4.580 1.00 76.88 88 PHE A O 1
ATOM 641 N N . LYS A 1 89 ? 5.656 -28.913 -5.714 1.00 70.81 89 LYS A N 1
ATOM 642 C CA . LYS A 1 89 ? 6.368 -29.901 -6.525 1.00 70.81 89 LYS A CA 1
ATOM 643 C C . LYS A 1 89 ? 7.132 -29.187 -7.629 1.00 70.81 89 LYS A C 1
ATOM 645 O O . LYS A 1 89 ? 6.548 -28.571 -8.528 1.00 70.81 89 LYS A O 1
ATOM 650 N N . THR A 1 90 ? 8.451 -29.277 -7.557 1.00 67.44 90 THR A N 1
ATOM 651 C CA . THR A 1 90 ? 9.342 -28.817 -8.614 1.00 67.44 90 THR A CA 1
ATOM 652 C C . THR A 1 90 ? 9.074 -29.621 -9.890 1.00 67.44 90 THR A C 1
ATOM 654 O O . THR A 1 90 ? 8.935 -30.841 -9.861 1.00 67.44 90 THR A O 1
ATOM 657 N N . ARG A 1 91 ? 8.972 -28.936 -11.036 1.00 62.91 91 ARG A N 1
ATOM 658 C CA . ARG A 1 91 ? 9.188 -29.578 -12.342 1.00 62.91 91 ARG A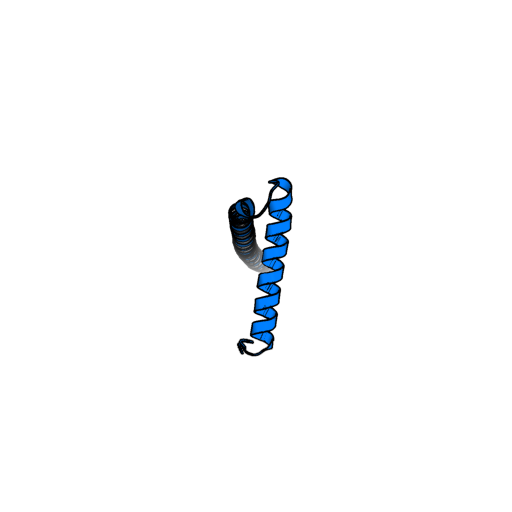 CA 1
ATOM 659 C C . ARG A 1 91 ? 10.650 -29.367 -12.695 1.00 62.91 91 ARG A C 1
ATOM 661 O O . ARG A 1 91 ? 10.969 -28.481 -13.480 1.00 62.91 91 ARG A O 1
ATOM 668 N N . PHE A 1 92 ? 11.514 -30.124 -12.044 1.00 60.16 92 PHE A N 1
ATOM 669 C CA . PHE A 1 92 ? 12.783 -30.466 -12.663 1.00 60.16 92 PHE A CA 1
ATOM 670 C C . PHE A 1 92 ? 12.526 -31.664 -13.596 1.00 60.16 92 PHE A C 1
ATOM 672 O O . PHE A 1 92 ? 11.668 -32.489 -13.265 1.00 60.16 92 PHE A O 1
ATOM 679 N N . PRO A 1 93 ? 13.162 -31.749 -14.775 1.00 57.94 93 PRO A N 1
ATOM 680 C CA . PRO A 1 93 ? 13.697 -33.036 -15.198 1.00 57.94 93 PRO A CA 1
ATOM 681 C C . PRO A 1 93 ? 14.769 -33.507 -14.206 1.00 57.94 93 PRO A C 1
ATOM 683 O O . PRO A 1 93 ? 15.553 -32.648 -13.740 1.00 57.94 93 PRO A O 1
#

Organism: NCBI:txid29920

Radius of gyration: 27.42 Å; chains: 1; bounding box: 62×54×60 Å

Secondary structure (DSSP, 8-state):
-HHHHHHHHHHHHHHHHHHHHHHHHHHHHHHHHHHHHHHHHHHHHHHHHHHHHHHTTT-SSTTTHHHHHHHHHHHHHHHHHHHHHTTT-----